Protein AF-A0A6I1QL47-F1 (afdb_monomer)

Solvent-accessible surface area (backbone atoms only — not comparable to full-atom values): 10240 Å² total; per-residue (Å²): 142,80,84,76,78,76,90,75,61,78,82,70,77,72,79,64,82,74,65,52,76,63,56,50,52,49,51,51,51,49,52,52,50,50,54,33,49,52,46,21,51,52,45,29,51,53,46,41,71,74,64,61,54,79,49,70,70,47,41,46,50,45,48,50,52,14,47,50,54,18,54,49,50,49,51,52,48,47,47,65,72,74,33,92,54,90,72,63,87,82,37,73,66,49,56,51,51,51,53,54,49,51,53,51,48,54,52,43,47,52,39,30,52,52,38,25,53,51,37,49,75,74,41,95,42,56,71,64,59,18,51,65,59,14,45,61,57,23,50,53,50,53,52,51,49,51,50,52,51,46,46,65,74,62,67,43,99,80,31,66,73,66,68,67,62,63,63,95,75,76,86,78,74,88,83,124

Nearest PDB structures (foldseek):
  1c17-assembly1_M  TM=4.491E-01  e=2.893E+00  Escherichia coli
  8q1b-assembly1_c  TM=3.310E-01  e=1.619E+00  Schizosaccharomyces pombe
  5j7y-assembly1_BC  TM=2.724E-01  e=8.590E-01  Ovis aries
  7e1v-assembly1_G  TM=3.347E-01  e=5.451E+00  Mycolicibacterium smegmatis MC2 51

Foldseek 3Di:
DDDDDDPPPPVPPPPPPDDDPVSVVVVVVVVLLVVLLVQLLVQLLVLCVVPQDQDLVSLLVSSLVSLVRSLVVSVVCCCVPPPPDPDPCPDPVVVVSVVVSVVLSVLLSVQLVVQLVVCVVPHVDDTSRSSSVSSVVSSVVSVVVVVVVCCVVQVDPVHVVVVVPPDPPPPPPPPD

pLDDT: mean 75.75, std 17.57, range [42.38, 96.38]

Radius of gyration: 24.06 Å; Cα contacts (8 Å, |Δi|>4): 93; chains: 1; bounding box: 56×42×74 Å

Sequence (176 aa):
MTGRPPEGTVHRLMLIGTLSPETWRFLKYAAIGIFNGVVDFAVLGILVWAFDPERELSVVAVNTTAFFAASFNSFVLHSRLTFQRRLPLFSRWFALFFVVNLGNLVLSNISLLTFRWLLQSTTPLEGQLAILVAKPLTALVLVSYGYFAFRRLFVGPDSPMVASEEVPGRSRVAAR

Structure (mmCIF, N/CA/C/O backbone):
data_AF-A0A6I1QL47-F1
#
_entry.id   AF-A0A6I1QL47-F1
#
loop_
_atom_site.group_PDB
_atom_site.id
_atom_site.type_symbol
_atom_site.label_atom_id
_atom_site.label_alt_id
_atom_site.label_comp_id
_atom_site.label_asym_id
_atom_site.label_entity_id
_atom_site.label_seq_id
_atom_site.pdbx_PDB_ins_code
_atom_site.Cartn_x
_atom_site.Cartn_y
_atom_site.Cartn_z
_atom_site.occupancy
_atom_site.B_iso_or_equiv
_atom_site.auth_seq_id
_atom_site.auth_comp_id
_atom_site.auth_asym_id
_atom_site.auth_atom_id
_atom_site.pdbx_PDB_model_num
ATOM 1 N N . MET A 1 1 ? -36.750 -27.664 56.756 1.00 46.81 1 MET A N 1
ATOM 2 C CA . MET A 1 1 ? -35.354 -27.203 56.598 1.00 46.81 1 MET A CA 1
ATOM 3 C C . MET A 1 1 ? -34.889 -27.594 55.203 1.00 46.81 1 MET A C 1
ATOM 5 O O . MET A 1 1 ? -34.531 -28.740 54.991 1.00 46.81 1 MET A O 1
ATOM 9 N N . THR A 1 2 ? -34.989 -26.689 54.233 1.00 51.41 2 THR A N 1
ATOM 10 C CA . THR A 1 2 ? -34.578 -26.927 52.838 1.00 51.41 2 THR A CA 1
ATOM 11 C C . THR A 1 2 ? -33.657 -25.781 52.442 1.00 51.41 2 THR A C 1
ATOM 13 O O . THR A 1 2 ? -34.112 -24.656 52.240 1.00 51.41 2 THR A O 1
ATOM 16 N N . GLY A 1 3 ? -32.350 -26.047 52.465 1.00 51.62 3 GLY A N 1
ATOM 17 C CA . GLY A 1 3 ? -31.308 -25.056 52.220 1.00 51.62 3 GLY A CA 1
ATOM 18 C C . GLY A 1 3 ? -31.342 -24.563 50.778 1.00 51.62 3 GLY A C 1
ATOM 19 O O . GLY A 1 3 ? -31.198 -25.351 49.847 1.00 51.62 3 GLY A O 1
ATOM 20 N N . ARG A 1 4 ? -31.531 -23.252 50.599 1.00 58.72 4 ARG A N 1
ATOM 21 C CA . ARG A 1 4 ? -31.250 -22.589 49.325 1.00 58.72 4 ARG A CA 1
ATOM 22 C C . ARG A 1 4 ? -29.735 -22.615 49.087 1.00 58.72 4 ARG A C 1
ATOM 24 O O . ARG A 1 4 ? -28.994 -22.284 50.015 1.00 58.72 4 ARG A O 1
ATOM 31 N N . PRO A 1 5 ? -29.263 -22.989 47.889 1.00 58.75 5 PRO A N 1
ATOM 32 C CA . PRO A 1 5 ? -27.853 -22.862 47.558 1.00 58.75 5 PRO A CA 1
ATOM 33 C C . PRO A 1 5 ? -27.451 -21.374 47.515 1.00 58.75 5 PRO A C 1
ATOM 35 O O . PRO A 1 5 ? -28.274 -20.529 47.155 1.00 58.75 5 PRO A O 1
ATOM 38 N N . PRO A 1 6 ? -26.208 -21.035 47.895 1.00 58.81 6 PRO A N 1
ATOM 39 C CA . PRO A 1 6 ? -25.741 -19.656 47.951 1.00 58.81 6 PRO A CA 1
ATOM 40 C C . PRO A 1 6 ? -25.661 -19.052 46.542 1.00 58.81 6 PRO A C 1
ATOM 42 O O . PRO A 1 6 ? -24.949 -19.549 45.672 1.00 58.81 6 PRO A O 1
ATOM 45 N N . GLU A 1 7 ? -26.356 -17.932 46.341 1.00 57.91 7 GLU A N 1
ATOM 46 C CA . GLU A 1 7 ? -26.471 -17.163 45.087 1.00 57.91 7 GLU A CA 1
ATOM 47 C C . GLU A 1 7 ? -25.143 -16.531 44.598 1.00 57.91 7 GLU A C 1
ATOM 49 O O . GLU A 1 7 ? -25.122 -15.745 43.656 1.00 57.91 7 GLU A O 1
ATOM 54 N N . GLY A 1 8 ? -24.004 -16.878 45.204 1.00 55.78 8 GLY A N 1
ATOM 55 C CA . GLY A 1 8 ? -22.700 -16.269 44.922 1.00 55.78 8 GLY A CA 1
ATOM 56 C C . GLY A 1 8 ? -21.840 -16.979 43.872 1.00 55.78 8 GLY A C 1
ATOM 57 O O . GLY A 1 8 ? -20.822 -16.426 43.456 1.00 55.78 8 GLY A O 1
ATOM 58 N N . THR A 1 9 ? -22.193 -18.191 43.437 1.00 51.53 9 THR A N 1
ATOM 59 C CA . THR A 1 9 ? -21.260 -19.028 42.650 1.00 51.53 9 THR A CA 1
ATOM 60 C C . THR A 1 9 ? -21.482 -18.952 41.137 1.00 51.53 9 THR A C 1
ATOM 62 O O . THR A 1 9 ? -20.565 -19.232 40.367 1.00 51.53 9 THR A O 1
ATOM 65 N N . VAL A 1 10 ? -22.651 -18.496 40.676 1.00 50.59 10 VAL A N 1
ATOM 66 C CA . VAL A 1 10 ? -22.980 -18.495 39.235 1.00 50.59 10 VAL A CA 1
ATOM 67 C C . VAL A 1 10 ? -22.296 -17.350 38.470 1.00 50.59 10 VAL A C 1
ATOM 69 O O . VAL A 1 10 ? -22.088 -17.448 37.266 1.00 50.59 10 VAL A O 1
ATOM 72 N N . HIS A 1 11 ? -21.834 -16.300 39.157 1.00 49.62 11 HIS A N 1
ATOM 73 C CA . HIS A 1 11 ? -21.121 -15.186 38.516 1.00 49.62 11 HIS A CA 1
ATOM 74 C C . HIS A 1 11 ? -19.637 -15.459 38.209 1.00 49.62 11 HIS A C 1
ATOM 76 O O . HIS A 1 11 ? -19.010 -14.658 37.519 1.00 49.62 11 HIS A O 1
ATOM 82 N N . ARG A 1 12 ? -19.057 -16.576 38.676 1.00 48.03 12 ARG A N 1
ATOM 83 C CA . ARG A 1 12 ? -17.624 -16.891 38.478 1.00 48.03 12 ARG A CA 1
ATOM 84 C C . ARG A 1 12 ? -17.320 -17.863 37.331 1.00 48.03 12 ARG A C 1
ATOM 86 O O . ARG A 1 12 ? -16.155 -18.172 37.109 1.00 48.03 12 ARG A O 1
ATOM 93 N N . LEU A 1 13 ? -18.329 -18.307 36.579 1.00 47.19 13 LEU A N 1
ATOM 94 C CA . LEU A 1 13 ? -18.186 -19.331 35.529 1.00 47.19 13 LEU A CA 1
ATOM 95 C C . LEU A 1 13 ? -18.368 -18.815 34.087 1.00 47.19 13 LEU A C 1
ATOM 97 O O . LEU A 1 13 ? -18.535 -19.606 33.168 1.00 47.19 13 LEU A O 1
ATOM 101 N N . MET A 1 14 ? -18.255 -17.501 33.865 1.00 52.88 14 MET A N 1
ATOM 102 C CA . MET A 1 14 ? -18.060 -16.908 32.528 1.00 52.88 14 MET A CA 1
ATOM 103 C C . MET A 1 14 ? -16.700 -16.208 32.414 1.00 52.88 14 MET A C 1
ATOM 105 O O . MET A 1 14 ? -16.571 -15.119 31.868 1.00 52.88 14 MET A O 1
ATOM 109 N N . LEU A 1 15 ? -15.651 -16.864 32.907 1.00 49.06 15 LEU A N 1
ATOM 110 C CA . LEU A 1 15 ? -14.258 -16.548 32.582 1.00 49.06 15 LEU A CA 1
ATOM 111 C C . LEU A 1 15 ? -13.890 -17.164 31.214 1.00 49.06 15 LEU A C 1
ATOM 113 O O . LEU A 1 15 ? -12.902 -17.875 31.070 1.00 49.06 15 LEU A O 1
ATOM 117 N N . ILE A 1 16 ? -14.710 -16.906 30.190 1.00 52.28 16 ILE A N 1
ATOM 118 C CA . ILE A 1 16 ? -14.259 -17.013 28.798 1.00 52.28 16 ILE A CA 1
ATOM 119 C C . ILE A 1 16 ? -13.500 -15.718 28.555 1.00 52.28 16 ILE A C 1
ATOM 121 O O . ILE A 1 16 ? -14.119 -14.659 28.532 1.00 52.28 16 ILE A O 1
ATOM 125 N N . GLY A 1 17 ? -12.170 -15.818 28.474 1.00 49.78 17 GLY A N 1
ATOM 126 C CA . GLY A 1 17 ? -11.215 -14.710 28.419 1.00 49.78 17 GLY A CA 1
ATOM 127 C C . GLY A 1 17 ? -11.744 -13.481 27.688 1.00 49.78 17 GLY A C 1
ATOM 128 O O . GLY A 1 17 ? -11.707 -13.396 26.461 1.00 49.78 17 GLY A O 1
ATOM 129 N N . THR A 1 18 ? -12.257 -12.523 28.456 1.00 57.38 18 THR A N 1
ATOM 130 C CA . THR A 1 18 ? -12.790 -11.278 27.923 1.00 57.38 18 THR A CA 1
ATOM 131 C C . THR A 1 18 ? -11.601 -10.406 27.558 1.00 57.38 18 THR A C 1
ATOM 133 O O . THR A 1 18 ? -11.061 -9.694 28.406 1.00 57.38 18 THR A O 1
ATOM 136 N N . LEU A 1 19 ? -11.161 -10.488 26.299 1.00 60.78 19 LEU A N 1
ATOM 137 C CA . LEU A 1 19 ? -10.338 -9.440 25.696 1.00 60.78 19 LEU A CA 1
ATOM 138 C C . LEU A 1 19 ? -10.987 -8.097 26.044 1.00 60.78 19 LEU A C 1
ATOM 140 O O . LEU A 1 19 ? -12.212 -7.965 25.939 1.00 60.78 19 LEU A O 1
ATOM 144 N N . SER A 1 20 ? -10.192 -7.120 26.488 1.00 73.69 20 SER A N 1
ATOM 145 C CA . SER A 1 20 ? -10.748 -5.814 26.831 1.00 73.69 20 SER A CA 1
ATOM 146 C C . SER A 1 20 ? -11.508 -5.250 25.615 1.00 73.69 20 SER A C 1
ATOM 148 O O . SER A 1 20 ? -11.152 -5.550 24.465 1.00 73.69 20 SER A O 1
ATOM 150 N N . PRO A 1 21 ? -12.564 -4.441 25.815 1.00 71.81 21 PRO A N 1
ATOM 151 C CA . PRO A 1 21 ? -13.315 -3.838 24.711 1.00 71.81 21 PRO A CA 1
ATOM 152 C C . PRO A 1 21 ? -12.419 -3.112 23.693 1.00 71.81 21 PRO A C 1
ATOM 154 O O . PRO A 1 21 ? -12.733 -3.063 22.502 1.00 71.81 21 PRO A O 1
ATOM 157 N N . GLU A 1 22 ? -11.282 -2.587 24.149 1.00 69.81 22 GLU A N 1
ATOM 158 C CA . GLU A 1 22 ? -10.245 -1.967 23.327 1.00 69.81 22 GLU A CA 1
ATOM 159 C C . GLU A 1 22 ? -9.480 -2.983 22.479 1.00 69.81 22 GLU A C 1
ATOM 161 O O . GLU A 1 22 ? -9.362 -2.793 21.266 1.00 69.81 22 GLU A O 1
ATOM 166 N N . THR A 1 23 ? -9.027 -4.092 23.073 1.00 73.81 23 THR A N 1
ATOM 167 C CA . THR A 1 23 ? -8.364 -5.172 22.332 1.00 73.81 23 THR A CA 1
ATOM 168 C C . THR A 1 23 ? -9.285 -5.747 21.259 1.00 73.81 23 THR A C 1
ATOM 170 O O . THR A 1 23 ? -8.840 -6.012 20.146 1.00 73.81 23 THR A O 1
ATOM 173 N N . TRP A 1 24 ? -10.586 -5.866 21.535 1.00 73.62 24 TRP A N 1
ATOM 174 C CA . TRP A 1 24 ? -11.564 -6.322 20.544 1.00 73.62 24 TRP A CA 1
ATOM 175 C C . TRP A 1 24 ? -11.761 -5.335 19.383 1.00 73.62 24 TRP A C 1
ATOM 177 O O . TRP A 1 24 ? -11.856 -5.746 18.222 1.00 73.62 24 TRP A O 1
ATOM 187 N N . ARG A 1 25 ? -11.793 -4.024 19.661 1.00 68.81 25 ARG A N 1
ATOM 188 C CA . ARG A 1 25 ? -11.842 -2.980 18.618 1.00 68.81 25 ARG A CA 1
ATOM 189 C C . ARG A 1 25 ? -10.577 -2.987 17.766 1.00 68.81 25 ARG A C 1
ATOM 191 O O . ARG A 1 25 ? -10.679 -2.913 16.542 1.00 68.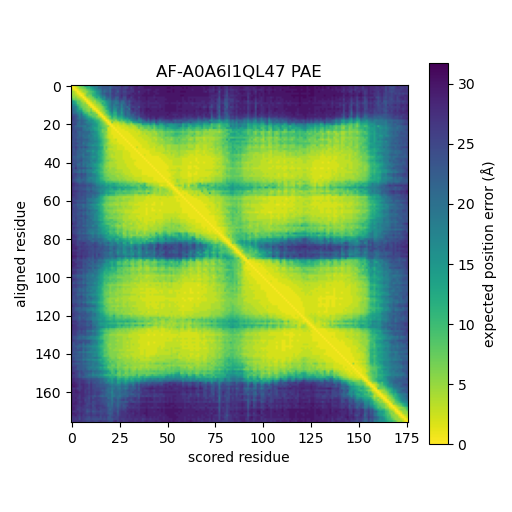81 25 ARG A O 1
ATOM 198 N N . PHE A 1 26 ? -9.415 -3.133 18.399 1.00 71.25 26 PHE A N 1
ATOM 199 C CA . PHE A 1 26 ? -8.139 -3.264 17.707 1.00 71.25 26 PHE A CA 1
ATOM 200 C C . PHE A 1 26 ? -8.111 -4.503 16.810 1.00 71.25 26 PHE A C 1
ATOM 202 O O . PHE A 1 26 ? -7.752 -4.395 15.644 1.00 71.25 26 PHE A O 1
ATOM 209 N N . LEU A 1 27 ? -8.560 -5.659 17.308 1.00 75.81 27 LEU A N 1
ATOM 210 C CA . LEU A 1 27 ? -8.578 -6.902 16.538 1.00 75.81 27 LEU A CA 1
ATOM 211 C C . LEU A 1 27 ? -9.474 -6.789 15.297 1.00 75.81 27 LEU A C 1
ATOM 213 O O . LEU A 1 27 ? -9.088 -7.222 14.216 1.00 75.81 27 LEU A O 1
ATOM 217 N N . LYS A 1 28 ? -10.642 -6.144 15.427 1.00 72.88 28 LYS A N 1
ATOM 218 C CA . LYS A 1 28 ? -11.523 -5.844 14.288 1.00 72.88 28 LYS A CA 1
ATOM 219 C C . LYS A 1 28 ? -10.871 -4.895 13.287 1.00 72.88 28 LYS A C 1
ATOM 221 O O . LYS A 1 28 ? -10.943 -5.145 12.088 1.00 72.88 28 LYS A O 1
ATOM 226 N N . TYR A 1 29 ? -10.230 -3.830 13.766 1.00 70.38 29 TYR A N 1
ATOM 227 C CA . TYR A 1 29 ? -9.502 -2.893 12.911 1.00 70.38 29 TYR A CA 1
ATOM 228 C C . TYR A 1 29 ? -8.356 -3.589 12.163 1.00 70.38 29 TYR A C 1
ATOM 230 O O . TYR A 1 29 ? -8.237 -3.444 10.949 1.00 70.38 29 TYR A O 1
ATOM 238 N N . ALA A 1 30 ? -7.570 -4.409 12.862 1.00 76.50 30 ALA A N 1
ATOM 239 C CA . ALA A 1 30 ? -6.481 -5.186 12.289 1.00 76.50 30 ALA A CA 1
ATOM 240 C C . ALA A 1 30 ? -6.989 -6.209 11.264 1.00 76.50 30 ALA A C 1
ATOM 242 O O . ALA A 1 30 ? -6.438 -6.290 10.173 1.00 76.50 30 ALA A O 1
ATOM 243 N N . ALA A 1 31 ? -8.068 -6.939 11.563 1.00 78.50 31 ALA A N 1
ATOM 244 C CA . ALA A 1 31 ? -8.655 -7.914 10.644 1.00 78.50 31 ALA A CA 1
ATOM 245 C C . ALA A 1 31 ? -9.148 -7.261 9.344 1.00 78.50 31 ALA A C 1
ATOM 247 O O . ALA A 1 31 ? -8.873 -7.762 8.254 1.00 78.50 31 ALA A O 1
ATOM 248 N N . ILE A 1 32 ? -9.825 -6.114 9.449 1.00 78.81 32 ILE A N 1
ATOM 249 C CA . ILE A 1 32 ? -10.257 -5.350 8.275 1.00 78.81 32 ILE A CA 1
ATOM 250 C C . ILE A 1 32 ? -9.045 -4.805 7.515 1.00 78.81 32 ILE A C 1
ATOM 252 O O . ILE A 1 32 ? -9.011 -4.895 6.292 1.00 78.81 32 ILE A O 1
ATOM 256 N N . GLY A 1 33 ? -8.032 -4.294 8.219 1.00 79.12 33 GLY A N 1
ATOM 257 C CA . GLY A 1 33 ? -6.788 -3.820 7.613 1.00 79.12 33 GLY A CA 1
ATOM 258 C C . GLY A 1 33 ? -6.045 -4.917 6.846 1.00 79.12 33 GLY A C 1
ATOM 259 O O . GLY A 1 33 ? -5.603 -4.679 5.726 1.00 79.12 33 GLY A O 1
ATOM 260 N N . ILE A 1 34 ? -5.972 -6.132 7.399 1.00 84.69 34 ILE A N 1
ATOM 261 C CA . ILE A 1 34 ? -5.383 -7.305 6.738 1.00 84.69 34 ILE A CA 1
ATOM 262 C C . ILE A 1 34 ? -6.182 -7.660 5.487 1.00 84.69 34 ILE A C 1
ATOM 264 O O . ILE A 1 34 ? -5.599 -7.798 4.415 1.00 84.69 34 ILE A O 1
ATOM 268 N N . PHE A 1 35 ? -7.509 -7.761 5.594 1.00 87.00 35 PHE A N 1
ATOM 269 C CA . PHE A 1 35 ? -8.360 -8.052 4.440 1.00 87.00 35 PHE A CA 1
ATOM 270 C C . PHE A 1 35 ? -8.208 -6.992 3.343 1.00 87.00 35 PHE A C 1
ATOM 272 O O . PHE A 1 35 ? -8.080 -7.324 2.165 1.00 87.00 35 PHE A O 1
ATOM 279 N N . ASN A 1 36 ? -8.138 -5.718 3.732 1.00 87.81 36 ASN A N 1
ATOM 280 C CA . ASN A 1 36 ? -7.898 -4.617 2.813 1.00 87.81 36 ASN A CA 1
ATOM 281 C C . ASN A 1 36 ? -6.529 -4.729 2.128 1.00 87.81 36 ASN A C 1
ATOM 283 O O . ASN A 1 36 ? -6.438 -4.558 0.917 1.00 87.81 36 ASN A O 1
ATOM 287 N N . GLY A 1 37 ? -5.485 -5.076 2.884 1.00 87.69 37 GLY A N 1
ATOM 288 C CA . GLY A 1 37 ? -4.141 -5.304 2.355 1.00 87.69 37 GLY A CA 1
ATOM 289 C C . GLY A 1 37 ? -4.070 -6.484 1.381 1.00 87.69 37 GLY A C 1
ATOM 290 O O . GLY A 1 37 ? -3.379 -6.393 0.370 1.00 87.69 37 GLY A O 1
ATOM 291 N N . VAL A 1 38 ? -4.821 -7.562 1.631 1.00 92.25 38 VAL A N 1
ATOM 292 C CA . VAL A 1 38 ? -4.920 -8.707 0.707 1.00 92.25 38 VAL A CA 1
ATOM 293 C C . VAL A 1 38 ? -5.576 -8.292 -0.608 1.00 92.25 38 VAL A C 1
ATOM 295 O O . VAL A 1 38 ? -5.068 -8.634 -1.673 1.00 92.25 38 VAL A O 1
ATOM 298 N N . VAL A 1 39 ? -6.673 -7.532 -0.548 1.00 91.75 39 VAL A N 1
ATOM 299 C CA . VAL A 1 39 ? -7.355 -7.025 -1.750 1.00 91.75 39 VAL A CA 1
ATOM 300 C C . VAL A 1 39 ? -6.449 -6.073 -2.529 1.00 91.75 39 VAL A C 1
ATOM 302 O O . VAL A 1 39 ? -6.321 -6.216 -3.741 1.00 91.75 39 VAL A O 1
ATOM 305 N N . ASP A 1 40 ? -5.777 -5.151 -1.842 1.00 93.12 40 ASP A N 1
ATOM 306 C CA . ASP A 1 40 ? -4.814 -4.220 -2.439 1.00 93.12 40 ASP A CA 1
ATOM 307 C C . ASP A 1 40 ? -3.666 -4.965 -3.142 1.00 93.12 40 ASP A C 1
ATOM 309 O O . ASP A 1 40 ? -3.357 -4.696 -4.302 1.00 93.12 40 ASP A O 1
ATOM 313 N N . PHE A 1 41 ? -3.079 -5.970 -2.485 1.00 93.75 41 PHE A N 1
ATOM 314 C CA . PHE A 1 41 ? -2.029 -6.800 -3.076 1.00 93.75 41 PHE A CA 1
ATOM 315 C C . PHE A 1 41 ? -2.525 -7.602 -4.286 1.00 93.75 41 PHE A C 1
ATOM 317 O O . PHE A 1 41 ? -1.849 -7.642 -5.313 1.00 93.75 41 PHE A O 1
ATOM 324 N N . ALA A 1 42 ? -3.711 -8.208 -4.196 1.00 94.50 42 ALA A N 1
ATOM 325 C CA . ALA A 1 42 ? -4.286 -8.993 -5.285 1.00 94.50 42 ALA A CA 1
ATOM 326 C C . ALA A 1 42 ? -4.588 -8.128 -6.516 1.00 94.50 42 ALA A C 1
ATOM 328 O O . ALA A 1 42 ? -4.221 -8.494 -7.632 1.00 94.50 42 ALA A O 1
ATOM 329 N N . VAL A 1 43 ? -5.207 -6.959 -6.319 1.00 94.56 43 VAL A N 1
ATOM 330 C CA . VAL A 1 43 ? -5.500 -6.025 -7.415 1.00 94.56 43 VAL A CA 1
ATOM 331 C C . VAL A 1 43 ? -4.206 -5.498 -8.026 1.00 94.56 43 VAL A C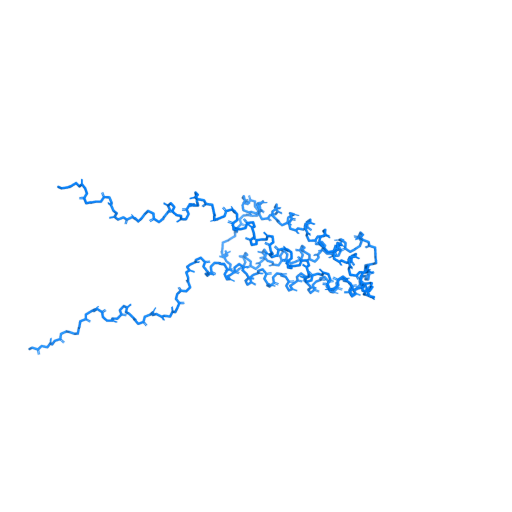 1
ATOM 333 O O . VAL A 1 43 ? -4.092 -5.470 -9.250 1.00 94.56 43 VAL A O 1
ATOM 336 N N . LEU A 1 44 ? -3.208 -5.145 -7.207 1.00 94.19 44 LEU A N 1
ATOM 337 C CA . LEU A 1 44 ? -1.897 -4.747 -7.718 1.00 94.19 44 LEU A 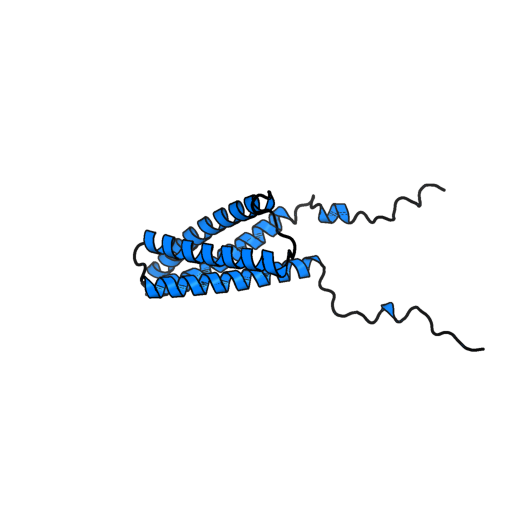CA 1
ATOM 338 C C . LEU A 1 44 ? -1.276 -5.861 -8.565 1.00 94.19 44 LEU A C 1
ATOM 340 O O . LEU A 1 44 ? -0.820 -5.587 -9.668 1.00 94.19 44 LEU A O 1
ATOM 344 N N . GLY A 1 45 ? -1.280 -7.103 -8.077 1.00 93.75 45 GLY A N 1
ATOM 345 C CA . GLY A 1 45 ? -0.709 -8.239 -8.797 1.00 93.75 45 GLY A CA 1
ATOM 346 C C . GLY A 1 45 ? -1.367 -8.467 -10.156 1.00 93.75 45 GLY A C 1
ATOM 347 O O . GLY A 1 45 ? -0.664 -8.634 -11.150 1.00 93.75 45 GLY A O 1
ATOM 348 N N . ILE A 1 46 ? -2.699 -8.381 -10.220 1.00 94.44 46 ILE A N 1
ATOM 349 C CA . ILE A 1 46 ? -3.452 -8.474 -11.480 1.00 94.44 46 ILE A CA 1
ATOM 350 C C . ILE A 1 46 ? -3.061 -7.341 -12.434 1.00 94.44 46 ILE A C 1
ATOM 352 O O . ILE A 1 46 ? -2.808 -7.590 -13.609 1.00 94.44 46 ILE A O 1
ATOM 356 N N . LEU A 1 47 ? -2.992 -6.100 -11.944 1.00 92.81 47 LEU A N 1
ATOM 357 C CA . LEU A 1 47 ? -2.656 -4.939 -12.770 1.00 92.81 47 LEU A CA 1
ATOM 358 C C . LEU A 1 47 ? -1.200 -4.965 -13.253 1.00 92.81 47 LEU A C 1
ATOM 360 O O . LEU A 1 47 ? -0.937 -4.637 -14.405 1.00 92.81 47 LEU A O 1
ATOM 364 N N . VAL A 1 48 ? -0.257 -5.371 -12.402 1.00 93.19 48 VAL A N 1
ATOM 365 C CA . VAL A 1 48 ? 1.156 -5.523 -12.776 1.00 93.19 48 VAL A CA 1
ATOM 366 C C . VAL A 1 48 ? 1.303 -6.596 -13.848 1.00 93.19 48 VAL A C 1
ATOM 368 O O . VAL A 1 48 ? 1.979 -6.358 -14.842 1.00 93.19 48 VAL A O 1
ATOM 371 N N . TRP A 1 49 ? 0.624 -7.734 -13.687 1.00 92.38 49 TRP A N 1
ATOM 372 C CA . TRP A 1 49 ? 0.646 -8.808 -14.676 1.00 92.38 49 TRP A CA 1
ATOM 373 C C . TRP A 1 49 ? 0.004 -8.396 -16.010 1.00 92.38 49 TRP A C 1
ATOM 375 O O . TRP A 1 49 ? 0.511 -8.747 -17.070 1.00 92.38 49 TRP A O 1
ATOM 385 N N . ALA A 1 50 ? -1.092 -7.632 -15.969 1.00 90.56 50 ALA A N 1
ATOM 386 C CA . ALA A 1 50 ? -1.828 -7.228 -17.167 1.00 90.56 50 ALA A CA 1
ATOM 387 C C . ALA A 1 50 ? -1.167 -6.084 -17.956 1.00 90.56 50 ALA A C 1
ATOM 389 O O . ALA A 1 50 ? -1.314 -6.033 -19.176 1.00 90.56 50 ALA A O 1
ATOM 390 N N . PHE A 1 51 ? -0.491 -5.151 -17.278 1.00 89.94 51 PHE A N 1
ATOM 391 C CA . PHE A 1 51 ? 0.005 -3.912 -17.894 1.00 89.94 51 PHE A CA 1
ATOM 392 C C . PHE A 1 51 ? 1.527 -3.777 -17.931 1.00 89.94 51 PHE A C 1
ATOM 394 O O . PHE A 1 51 ? 2.010 -2.842 -18.563 1.00 89.94 51 PHE A O 1
ATOM 401 N N . ASP A 1 52 ? 2.258 -4.658 -17.246 1.00 88.06 52 ASP A N 1
ATOM 402 C CA . ASP A 1 52 ? 3.721 -4.657 -17.148 1.00 88.06 52 ASP A CA 1
ATOM 403 C C . ASP A 1 52 ? 4.338 -3.254 -16.943 1.00 88.06 52 ASP A C 1
ATOM 405 O O . ASP A 1 52 ? 5.021 -2.707 -17.814 1.00 88.06 52 ASP A O 1
ATOM 409 N N . PRO A 1 53 ? 4.035 -2.584 -15.816 1.00 85.88 53 PRO A N 1
ATOM 410 C CA . PRO A 1 53 ? 4.409 -1.190 -15.621 1.00 85.88 53 PRO A CA 1
ATOM 411 C C . PRO A 1 53 ? 5.921 -1.035 -15.402 1.00 85.88 53 PRO A C 1
ATOM 413 O O . PRO A 1 53 ? 6.424 -1.150 -14.283 1.00 85.88 53 PRO A O 1
ATOM 416 N N . GLU A 1 54 ? 6.656 -0.700 -16.460 1.00 81.81 54 GLU A N 1
ATOM 417 C CA . GLU A 1 54 ? 8.103 -0.465 -16.363 1.00 81.81 54 GLU A CA 1
ATOM 418 C C . GLU A 1 54 ? 8.450 0.944 -15.858 1.00 81.81 54 GLU A C 1
ATOM 420 O O . GLU A 1 54 ? 9.400 1.136 -15.091 1.00 81.81 54 GLU A O 1
ATOM 425 N N . ARG A 1 55 ? 7.660 1.956 -16.239 1.00 84.38 55 ARG A N 1
ATOM 426 C CA . ARG A 1 55 ? 7.920 3.365 -15.896 1.00 84.38 55 ARG A CA 1
ATOM 427 C C . ARG A 1 55 ? 7.363 3.718 -14.520 1.00 84.38 55 ARG A C 1
ATOM 429 O O . ARG A 1 55 ? 6.280 3.273 -14.147 1.00 84.38 55 ARG A O 1
ATOM 436 N N . GLU A 1 56 ? 8.041 4.602 -13.790 1.00 83.38 56 GLU A N 1
ATOM 437 C CA . GLU A 1 56 ? 7.606 5.036 -12.450 1.00 83.38 56 GLU A CA 1
ATOM 438 C C . GLU A 1 56 ? 6.166 5.560 -12.432 1.00 83.38 56 GLU A C 1
ATOM 440 O O . GLU A 1 56 ? 5.368 5.142 -11.597 1.00 83.38 56 GLU A O 1
ATOM 445 N N . LEU A 1 57 ? 5.797 6.395 -13.410 1.00 82.56 57 LEU A N 1
ATOM 446 C CA . LEU A 1 57 ? 4.442 6.937 -13.515 1.00 82.56 57 LEU A CA 1
ATOM 447 C C . LEU A 1 57 ? 3.383 5.834 -13.700 1.00 82.56 57 LEU A C 1
ATOM 449 O O . LEU A 1 57 ? 2.297 5.924 -13.131 1.00 82.56 57 LEU A O 1
ATOM 453 N N . SER A 1 58 ? 3.707 4.770 -14.445 1.00 88.19 58 SER A N 1
ATOM 454 C CA . SER A 1 58 ? 2.810 3.620 -14.611 1.00 88.19 58 SER A CA 1
ATOM 455 C C . SER 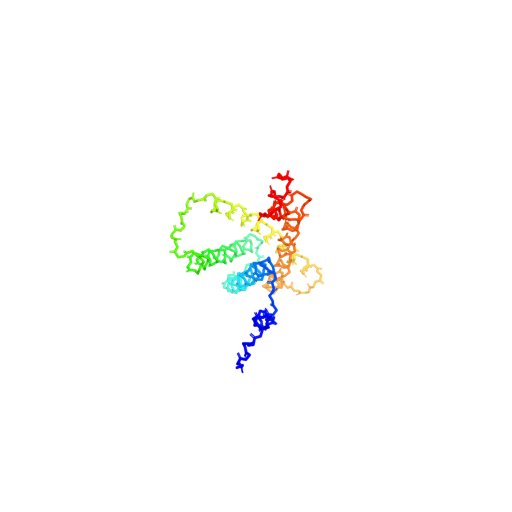A 1 58 ? 2.692 2.784 -13.334 1.00 88.19 58 SER A C 1
ATOM 457 O O . SER A 1 58 ? 1.592 2.355 -12.997 1.00 88.19 58 SER A O 1
ATOM 459 N N . VAL A 1 59 ? 3.777 2.635 -12.564 1.00 90.12 59 VAL A N 1
ATOM 460 C CA . VAL A 1 59 ? 3.747 1.951 -11.258 1.00 90.12 59 VAL A CA 1
ATOM 461 C C . VAL A 1 59 ? 2.894 2.726 -10.256 1.00 90.12 59 VAL A C 1
ATOM 463 O O . VAL A 1 59 ? 2.075 2.128 -9.560 1.00 90.12 59 VAL A O 1
ATOM 466 N N . VAL A 1 60 ? 3.028 4.056 -10.217 1.00 93.19 60 VAL A N 1
ATOM 467 C CA . VAL A 1 60 ? 2.196 4.923 -9.368 1.00 93.19 60 VAL A CA 1
ATOM 468 C C . VAL A 1 60 ? 0.725 4.812 -9.753 1.00 93.19 60 VAL A C 1
ATOM 470 O O . VAL A 1 60 ? -0.121 4.685 -8.868 1.00 93.19 60 VAL A O 1
ATOM 473 N N . ALA A 1 61 ? 0.404 4.825 -11.050 1.00 92.81 61 ALA A N 1
ATOM 474 C CA . ALA A 1 61 ? -0.972 4.675 -11.518 1.00 92.81 61 ALA A CA 1
ATOM 475 C C . ALA A 1 61 ? -1.564 3.322 -11.092 1.00 92.81 61 ALA A C 1
ATOM 477 O O . ALA A 1 61 ? -2.619 3.288 -10.460 1.00 92.81 61 ALA A O 1
ATOM 478 N N . VAL A 1 62 ? -0.844 2.226 -11.346 1.00 93.56 62 VAL A N 1
ATOM 479 C CA . VAL A 1 62 ? -1.260 0.864 -10.981 1.00 93.56 62 VAL A CA 1
ATOM 480 C C . VAL A 1 62 ? -1.447 0.714 -9.467 1.00 93.56 62 VAL A C 1
ATOM 482 O O . VAL A 1 62 ? -2.480 0.209 -9.021 1.00 93.56 62 VAL A O 1
ATOM 485 N N . ASN A 1 63 ? -0.506 1.214 -8.659 1.00 94.69 63 ASN A N 1
ATOM 486 C CA . ASN A 1 63 ? -0.621 1.175 -7.201 1.00 94.69 63 ASN A CA 1
ATOM 487 C C . ASN A 1 63 ? -1.774 2.034 -6.679 1.00 94.69 63 ASN A C 1
ATOM 489 O O . ASN A 1 63 ? -2.483 1.628 -5.762 1.00 94.69 63 ASN A O 1
ATOM 493 N N . THR A 1 64 ? -1.997 3.197 -7.286 1.00 93.75 64 THR A N 1
ATOM 494 C CA . THR A 1 64 ? -3.106 4.084 -6.931 1.00 93.75 64 THR A CA 1
ATOM 495 C C . THR A 1 64 ? -4.451 3.424 -7.222 1.00 93.75 64 THR A C 1
ATOM 497 O O . THR A 1 64 ? -5.340 3.447 -6.372 1.00 93.75 64 THR A O 1
ATOM 500 N N . THR A 1 65 ? -4.600 2.776 -8.379 1.00 93.38 65 THR A N 1
ATOM 501 C CA . THR A 1 65 ? -5.815 2.025 -8.721 1.00 93.38 65 THR A CA 1
ATOM 502 C C . THR A 1 65 ? -6.055 0.867 -7.754 1.00 93.38 65 THR A C 1
ATOM 504 O O . THR A 1 65 ? -7.177 0.712 -7.269 1.00 93.38 65 THR A O 1
ATOM 507 N N . ALA A 1 66 ? -5.014 0.098 -7.419 1.00 92.62 66 ALA A N 1
ATOM 508 C CA . ALA A 1 66 ? -5.106 -0.977 -6.431 1.00 92.62 66 ALA A CA 1
ATOM 509 C C . ALA A 1 66 ? -5.533 -0.456 -5.047 1.00 92.62 66 ALA A C 1
ATOM 511 O O . ALA A 1 66 ? -6.488 -0.967 -4.453 1.00 92.62 66 ALA A O 1
ATOM 512 N N . PHE A 1 67 ? -4.918 0.640 -4.598 1.00 92.00 67 PHE A N 1
ATOM 513 C CA . PHE A 1 67 ? -5.231 1.275 -3.323 1.00 92.00 67 PHE A CA 1
ATOM 514 C C . PHE A 1 67 ? -6.680 1.776 -3.266 1.00 92.00 67 PHE A C 1
ATOM 516 O O . PHE A 1 67 ? -7.373 1.581 -2.262 1.00 92.00 67 PHE A O 1
ATOM 523 N N . PHE A 1 68 ? -7.173 2.403 -4.340 1.00 90.75 68 PHE A N 1
ATOM 524 C CA . PHE A 1 68 ? -8.566 2.848 -4.416 1.00 90.75 68 PHE A CA 1
ATOM 525 C C . PHE A 1 68 ? -9.547 1.677 -4.443 1.00 90.75 68 PHE A C 1
ATOM 527 O O . PHE A 1 68 ? -10.562 1.739 -3.750 1.00 90.75 68 PHE A O 1
ATOM 534 N N . ALA A 1 69 ? -9.248 0.605 -5.183 1.00 89.75 69 ALA A N 1
ATOM 535 C CA . ALA A 1 69 ? -10.084 -0.593 -5.217 1.00 89.75 69 ALA A CA 1
ATOM 536 C C . ALA A 1 69 ? -10.221 -1.220 -3.820 1.00 89.75 69 ALA A C 1
ATOM 538 O O . ALA A 1 69 ? -11.332 -1.529 -3.381 1.00 89.75 69 ALA A O 1
ATOM 539 N N . ALA A 1 70 ? -9.112 -1.323 -3.086 1.00 88.75 70 ALA A N 1
ATOM 540 C CA . ALA A 1 70 ? -9.103 -1.796 -1.708 1.00 88.75 70 ALA A CA 1
ATOM 541 C C . ALA A 1 70 ? -9.893 -0.856 -0.779 1.00 88.75 70 ALA A C 1
ATOM 543 O O . ALA A 1 70 ? -10.834 -1.276 -0.100 1.00 88.75 70 ALA A O 1
ATOM 544 N N . SER A 1 71 ? -9.601 0.446 -0.819 1.00 84.25 71 SER A N 1
ATOM 545 C CA . SER A 1 71 ? -10.285 1.460 -0.002 1.00 84.25 71 SER A CA 1
ATOM 546 C C . SER A 1 71 ? -11.799 1.477 -0.237 1.00 84.25 71 SER A C 1
ATOM 548 O O . SER A 1 71 ? -12.581 1.557 0.714 1.00 84.25 71 SER A O 1
ATOM 550 N N . PHE A 1 72 ? -12.224 1.348 -1.496 1.00 84.69 72 PHE A N 1
ATOM 551 C CA . PHE A 1 72 ? -13.632 1.252 -1.867 1.00 84.69 72 PHE A CA 1
ATOM 552 C C . PHE A 1 72 ? -14.263 -0.048 -1.363 1.00 84.69 72 PHE A C 1
ATOM 554 O O . PHE A 1 72 ? -15.348 -0.014 -0.783 1.00 84.69 72 PHE A O 1
ATOM 561 N N . ASN A 1 73 ? -13.571 -1.182 -1.508 1.00 85.56 73 ASN A N 1
ATOM 562 C CA . ASN A 1 73 ? -14.020 -2.460 -0.959 1.00 85.56 73 ASN A CA 1
ATOM 563 C C . ASN A 1 73 ? -14.230 -2.373 0.560 1.00 85.56 73 ASN A C 1
ATOM 565 O O . ASN A 1 73 ? -15.285 -2.761 1.056 1.00 85.56 73 ASN A O 1
ATOM 569 N N . SER A 1 74 ? -13.287 -1.774 1.289 1.00 80.69 74 SER A N 1
ATOM 570 C CA . SER A 1 74 ? -13.428 -1.529 2.726 1.00 80.69 74 SER A CA 1
ATOM 571 C C . SER A 1 74 ? -14.624 -0.632 3.037 1.00 80.69 74 SER A C 1
ATOM 573 O O . SER A 1 74 ? -15.420 -0.957 3.915 1.00 80.69 74 SER A O 1
ATOM 575 N N . PHE A 1 75 ? -14.825 0.457 2.293 1.00 77.12 75 PHE A N 1
ATOM 576 C CA . PHE A 1 75 ? -15.993 1.324 2.470 1.00 77.12 75 PHE A CA 1
ATOM 577 C C . PHE A 1 75 ? -17.324 0.574 2.259 1.00 77.12 75 PHE A C 1
ATOM 579 O O . PHE A 1 75 ? -18.261 0.708 3.056 1.00 77.12 75 PHE A O 1
ATOM 586 N N . VAL A 1 76 ? -17.409 -0.269 1.226 1.00 76.62 76 VAL A N 1
ATOM 587 C CA . VAL A 1 76 ? -18.584 -1.116 0.963 1.00 76.62 76 VAL A CA 1
ATOM 588 C C . VAL A 1 76 ? -18.781 -2.142 2.081 1.00 76.62 76 VAL A C 1
ATOM 590 O O . VAL A 1 76 ? -19.904 -2.330 2.551 1.00 76.62 76 VAL A O 1
ATOM 593 N N . LEU A 1 77 ? -17.707 -2.769 2.562 1.00 74.00 77 LEU A N 1
ATOM 594 C CA . LEU A 1 77 ? -17.775 -3.743 3.648 1.00 74.00 77 LEU A CA 1
ATOM 595 C C . LEU A 1 77 ? -18.259 -3.090 4.951 1.00 74.00 77 LEU A C 1
ATOM 597 O O . LEU A 1 77 ? -19.172 -3.594 5.603 1.00 74.00 77 LEU A O 1
ATOM 601 N N . HIS A 1 78 ? -17.706 -1.925 5.294 1.00 70.19 78 HIS A N 1
ATOM 602 C CA . HIS A 1 78 ? -18.089 -1.154 6.475 1.00 70.19 78 HIS A CA 1
ATOM 603 C C . HIS A 1 78 ? -19.536 -0.654 6.408 1.00 70.19 78 HIS A C 1
ATOM 605 O O . HIS A 1 78 ? -20.241 -0.682 7.420 1.00 70.19 78 HIS A O 1
ATOM 611 N N . SER A 1 79 ? -19.997 -0.225 5.231 1.00 66.44 79 SER A N 1
ATOM 612 C CA . SER A 1 79 ? -21.382 0.219 5.046 1.00 66.44 79 SER A CA 1
ATOM 613 C C . SER A 1 79 ? -22.383 -0.939 5.056 1.00 66.44 79 SER A C 1
ATOM 615 O O . SER A 1 79 ? -23.484 -0.760 5.562 1.00 66.44 79 SER A O 1
ATOM 617 N N . ARG A 1 80 ? -22.024 -2.136 4.569 1.00 66.00 80 ARG A N 1
ATOM 618 C CA . ARG A 1 80 ? -22.928 -3.303 4.564 1.00 66.00 80 ARG A CA 1
ATOM 619 C C . ARG A 1 80 ? -22.950 -4.083 5.882 1.00 66.00 80 ARG A C 1
ATOM 621 O O . ARG A 1 80 ? -24.016 -4.552 6.268 1.00 66.00 80 ARG A O 1
ATOM 628 N N . LEU A 1 81 ? -21.810 -4.237 6.561 1.00 61.09 81 LEU A N 1
ATOM 629 C CA . LEU A 1 81 ? -21.707 -5.052 7.783 1.00 61.09 81 LEU A CA 1
ATOM 630 C C . LEU A 1 81 ? -21.931 -4.254 9.070 1.00 61.09 81 LEU A C 1
ATOM 632 O O . LEU A 1 81 ? -22.556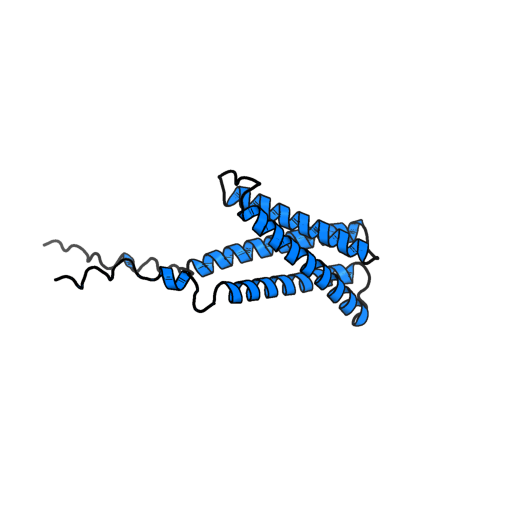 -4.761 9.997 1.00 61.09 81 LEU A O 1
ATOM 636 N N . THR A 1 82 ? -21.411 -3.029 9.158 1.00 52.66 82 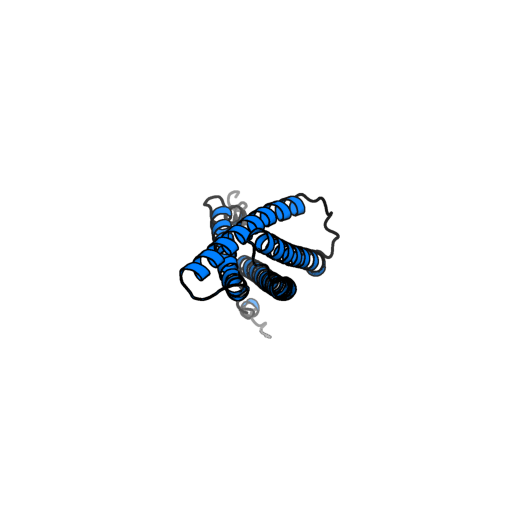THR A N 1
ATOM 637 C CA . THR A 1 82 ? -21.332 -2.310 10.444 1.00 52.66 82 THR A CA 1
ATOM 638 C C . THR A 1 82 ? -22.460 -1.302 10.615 1.00 52.66 82 THR A C 1
ATOM 640 O O . THR A 1 82 ? -22.961 -1.104 11.719 1.00 52.66 82 THR A O 1
ATOM 643 N N . PHE A 1 83 ? -22.892 -0.677 9.523 1.00 51.16 83 PHE A N 1
ATOM 644 C CA . PHE A 1 83 ? -23.940 0.331 9.546 1.00 51.16 83 PHE A CA 1
ATOM 645 C C . PHE A 1 83 ? -25.095 -0.114 8.650 1.00 51.16 83 PHE A C 1
ATOM 647 O O . PHE A 1 83 ? -25.255 0.377 7.543 1.00 51.16 83 PHE A O 1
ATOM 654 N N . GLN A 1 84 ? -26.005 -0.947 9.165 1.00 51.81 84 GLN A N 1
ATOM 655 C CA . GLN A 1 84 ? -27.345 -1.156 8.572 1.00 51.81 84 GLN A CA 1
ATOM 656 C C . GLN A 1 84 ? -28.185 0.147 8.457 1.00 51.81 84 GLN A C 1
ATOM 658 O O . GLN A 1 84 ? -29.378 0.118 8.164 1.00 51.81 84 GLN A O 1
ATOM 663 N N . ARG A 1 85 ? -27.580 1.319 8.685 1.00 50.47 85 ARG A N 1
ATOM 664 C CA . ARG A 1 85 ? -28.122 2.651 8.439 1.00 50.47 85 ARG A CA 1
ATOM 665 C C . ARG A 1 85 ? -27.306 3.307 7.336 1.00 50.47 85 ARG A C 1
ATOM 667 O O . ARG A 1 85 ? -26.088 3.400 7.445 1.00 50.47 85 ARG A O 1
ATOM 674 N N . ARG A 1 86 ? -28.001 3.806 6.310 1.00 54.00 86 ARG A N 1
ATOM 675 C CA . ARG A 1 86 ? -27.448 4.630 5.227 1.00 54.00 86 ARG A CA 1
ATOM 676 C C . ARG A 1 86 ? -26.636 5.782 5.833 1.00 54.00 86 ARG A C 1
ATOM 678 O O . ARG A 1 86 ? -27.211 6.780 6.258 1.00 54.00 86 ARG A O 1
ATOM 685 N N . LEU A 1 87 ? -25.316 5.627 5.919 1.00 53.59 87 LEU A N 1
ATOM 686 C CA . LEU A 1 87 ? -24.427 6.722 6.285 1.00 53.59 87 LEU A CA 1
ATOM 687 C C . LEU A 1 87 ? -24.561 7.786 5.188 1.00 53.59 87 LEU A C 1
ATOM 689 O O . LEU A 1 87 ? -24.374 7.453 4.015 1.00 53.59 87 LEU A O 1
ATOM 693 N N . PRO A 1 88 ? -24.915 9.039 5.515 1.00 58.12 88 PRO A N 1
ATOM 694 C CA . PRO A 1 88 ? -24.955 10.083 4.509 1.00 58.12 88 PRO A CA 1
ATOM 695 C C . PRO A 1 88 ? -23.549 10.234 3.921 1.00 58.12 88 PRO A C 1
ATOM 697 O O . PRO A 1 88 ? -22.579 10.439 4.657 1.00 58.12 88 PRO A O 1
ATOM 700 N N . LEU A 1 89 ? -23.456 10.135 2.590 1.00 56.41 89 LEU A N 1
ATOM 701 C CA . LEU A 1 89 ? -22.220 10.253 1.798 1.00 56.41 89 LEU A CA 1
ATOM 702 C C . LEU A 1 89 ? -21.449 11.564 2.072 1.00 56.41 89 LEU A C 1
ATOM 704 O O . LEU A 1 89 ? -20.277 11.666 1.742 1.00 56.41 89 LEU A O 1
ATOM 708 N N . PHE A 1 90 ? -22.085 12.536 2.734 1.00 58.59 90 PHE A N 1
ATOM 709 C CA . PHE A 1 90 ? -21.548 13.848 3.106 1.00 58.59 90 PHE A CA 1
ATOM 710 C C . PHE A 1 90 ? -21.336 14.053 4.617 1.00 58.59 90 PHE A C 1
ATOM 712 O O . PHE A 1 90 ? -21.302 15.181 5.104 1.00 58.59 90 PHE A O 1
ATOM 719 N N . SER A 1 91 ? -21.204 12.987 5.407 1.00 67.38 91 SER A N 1
ATOM 720 C CA . SER A 1 91 ? -20.863 13.153 6.827 1.00 67.38 91 SER A CA 1
ATOM 721 C C . SER A 1 91 ? -19.398 13.576 7.017 1.00 67.38 91 SER A C 1
ATOM 723 O O . SER A 1 91 ? -18.510 13.157 6.274 1.00 67.38 91 SER A O 1
ATOM 725 N N . ARG A 1 92 ? -19.116 14.349 8.076 1.00 73.81 92 ARG A N 1
ATOM 726 C CA . ARG A 1 92 ? -17.749 14.720 8.509 1.00 73.81 92 ARG A CA 1
ATOM 727 C C . ARG A 1 92 ? -16.807 13.506 8.612 1.00 73.81 92 ARG A C 1
ATOM 729 O O . ARG A 1 92 ? -15.612 13.631 8.372 1.00 73.81 92 ARG A O 1
ATOM 736 N N . TRP A 1 93 ? -17.353 12.328 8.916 1.00 67.19 93 TRP A N 1
ATOM 737 C CA . TRP A 1 93 ? -16.630 11.057 8.973 1.00 67.19 93 TRP A CA 1
ATOM 738 C C . TRP A 1 93 ? -16.130 10.575 7.607 1.00 67.19 93 TRP A C 1
ATOM 740 O O . TRP A 1 93 ? -15.026 10.043 7.532 1.00 67.19 93 TRP A O 1
ATOM 750 N N . PHE A 1 94 ? -16.886 10.804 6.529 1.00 71.88 94 PHE A N 1
ATOM 751 C CA . PHE A 1 94 ? -16.445 10.494 5.166 1.00 71.88 94 PHE A CA 1
ATOM 752 C C . PHE A 1 94 ? -15.281 11.394 4.738 1.00 71.88 94 PHE A C 1
ATOM 754 O O . PHE A 1 94 ? -14.286 10.900 4.218 1.00 71.88 94 PHE A O 1
ATOM 761 N N . ALA A 1 95 ? -15.362 12.697 5.028 1.00 75.38 95 ALA A N 1
ATOM 762 C CA . ALA A 1 95 ? -14.279 13.636 4.733 1.00 75.38 95 ALA A CA 1
ATOM 763 C C . ALA A 1 95 ? -12.987 13.274 5.488 1.00 75.38 95 ALA A C 1
ATOM 765 O O . ALA A 1 95 ? -11.913 13.239 4.892 1.00 75.38 95 ALA A O 1
ATOM 766 N N . LEU A 1 96 ? -13.091 12.932 6.778 1.00 75.12 96 LEU A N 1
ATOM 767 C CA . LEU A 1 96 ? -11.946 12.465 7.567 1.00 75.12 96 LEU A CA 1
ATOM 768 C C . LEU A 1 96 ? -11.371 11.150 7.025 1.00 75.12 96 LEU A C 1
ATOM 770 O O . LEU A 1 96 ? -10.155 11.031 6.892 1.00 75.12 96 LEU A O 1
ATOM 774 N N . PHE A 1 97 ? -12.226 10.188 6.660 1.00 74.56 97 PHE A N 1
ATOM 775 C CA . PHE A 1 97 ? -11.792 8.945 6.021 1.00 74.56 97 PHE A CA 1
ATOM 776 C C . PHE A 1 97 ? -11.041 9.228 4.717 1.00 74.56 97 PHE A C 1
ATOM 778 O O . PHE A 1 97 ? -9.965 8.676 4.501 1.00 74.56 97 PHE A O 1
ATOM 785 N N . PHE A 1 98 ? -11.559 10.122 3.876 1.00 81.25 98 PHE A N 1
ATOM 786 C CA . PHE A 1 98 ? -10.927 10.487 2.613 1.00 81.25 98 PHE A CA 1
ATOM 787 C C . PHE A 1 98 ? -9.553 11.140 2.816 1.00 81.25 98 PHE A C 1
ATOM 789 O O . PHE A 1 98 ? -8.587 10.728 2.180 1.00 81.25 98 PHE A O 1
ATOM 796 N N . VAL A 1 99 ? -9.432 12.096 3.744 1.00 82.81 99 VAL A N 1
ATOM 797 C CA . VAL A 1 99 ? -8.155 12.772 4.046 1.00 82.81 99 VAL A CA 1
ATOM 798 C C . VAL A 1 99 ? -7.102 11.787 4.559 1.00 82.81 99 VAL A C 1
ATOM 800 O O . VAL A 1 99 ? -5.961 11.812 4.099 1.00 82.81 99 VAL A O 1
ATOM 803 N N . VAL A 1 100 ? -7.478 10.883 5.468 1.00 81.19 100 VAL A N 1
ATOM 804 C CA . VAL A 1 100 ? -6.559 9.853 5.982 1.00 81.19 100 VAL A CA 1
ATOM 805 C C . VAL A 1 100 ? -6.131 8.894 4.868 1.00 81.19 100 VAL A C 1
ATOM 807 O O . VAL A 1 100 ? -4.948 8.578 4.752 1.00 81.19 100 VAL A O 1
ATOM 810 N N . ASN A 1 101 ? -7.063 8.470 4.009 1.00 84.88 101 ASN A N 1
ATOM 811 C CA . ASN A 1 101 ? -6.736 7.615 2.867 1.00 84.88 101 ASN A CA 1
ATOM 812 C C . ASN A 1 101 ? -5.835 8.319 1.851 1.00 84.88 101 ASN A C 1
ATOM 814 O O . ASN A 1 101 ? -4.960 7.672 1.289 1.00 84.88 101 ASN A O 1
ATOM 818 N N . LEU A 1 102 ? -5.985 9.630 1.655 1.00 88.69 102 LEU A N 1
ATOM 819 C CA . LEU A 1 102 ? -5.104 10.399 0.780 1.00 88.69 102 LEU A CA 1
ATOM 820 C C . LEU A 1 102 ? -3.667 10.443 1.323 1.00 88.69 102 LEU A C 1
ATOM 822 O O . LEU A 1 102 ? -2.720 10.229 0.569 1.00 88.69 102 LEU A O 1
ATOM 826 N N . GLY A 1 103 ? -3.500 10.643 2.634 1.00 88.94 103 GLY A N 1
ATOM 827 C CA . GLY A 1 103 ? -2.188 10.548 3.284 1.00 88.94 103 GLY A CA 1
ATOM 828 C C . GLY A 1 103 ? -1.567 9.154 3.143 1.00 88.94 103 GLY A C 1
ATOM 829 O O . GLY A 1 103 ? -0.402 9.025 2.765 1.00 88.94 103 GLY A O 1
ATOM 830 N N . ASN A 1 104 ? -2.366 8.106 3.360 1.00 89.44 104 ASN A N 1
ATOM 831 C CA . ASN A 1 104 ? -1.928 6.719 3.188 1.00 89.44 104 ASN A CA 1
ATOM 832 C C . ASN A 1 104 ? -1.579 6.384 1.732 1.00 89.44 104 ASN A C 1
ATOM 834 O O . ASN A 1 104 ? -0.635 5.634 1.501 1.00 89.44 104 ASN A O 1
ATOM 838 N N . LEU A 1 105 ? -2.293 6.953 0.758 1.00 92.19 105 LEU A N 1
ATOM 839 C CA . LEU A 1 105 ? -2.005 6.784 -0.665 1.00 92.19 105 LEU A CA 1
ATOM 840 C C . LEU A 1 105 ? -0.640 7.379 -1.023 1.00 92.19 105 LEU A C 1
ATOM 842 O O . LEU A 1 105 ? 0.165 6.725 -1.686 1.00 92.19 105 LEU A O 1
ATOM 846 N N . VAL A 1 106 ? -0.362 8.603 -0.563 1.00 93.81 106 VAL A N 1
ATOM 847 C CA . VAL A 1 106 ? 0.936 9.259 -0.782 1.00 93.81 106 VAL A CA 1
ATOM 848 C C . VAL A 1 106 ? 2.057 8.435 -0.156 1.00 93.81 106 VAL A C 1
ATOM 850 O O . VAL A 1 106 ? 3.032 8.117 -0.836 1.00 93.81 106 VAL A O 1
ATOM 853 N N . LEU A 1 107 ? 1.891 8.025 1.106 1.00 93.88 107 LEU A N 1
ATOM 854 C CA . LEU A 1 107 ? 2.872 7.186 1.792 1.00 93.88 107 LEU A CA 1
ATOM 855 C C . LEU A 1 107 ? 3.068 5.846 1.068 1.00 93.88 107 LEU A C 1
ATOM 857 O O . LEU A 1 107 ? 4.202 5.420 0.879 1.00 93.88 107 LEU A O 1
ATOM 861 N N . SER A 1 108 ? 1.986 5.218 0.601 1.00 94.38 108 SER A N 1
ATOM 862 C CA . SER A 1 108 ? 2.044 3.958 -0.142 1.00 94.38 108 SER A CA 1
ATOM 863 C C . SER A 1 108 ? 2.834 4.097 -1.440 1.00 94.38 108 SER A C 1
ATOM 865 O O . SER A 1 108 ? 3.706 3.273 -1.700 1.00 94.38 108 SER A O 1
ATOM 867 N N . ASN A 1 109 ? 2.572 5.136 -2.235 1.00 95.50 109 ASN A N 1
ATOM 868 C CA . ASN A 1 109 ? 3.287 5.359 -3.491 1.00 95.50 109 ASN A CA 1
ATOM 869 C C . ASN A 1 109 ? 4.776 5.637 -3.253 1.00 95.50 109 ASN A C 1
ATOM 871 O O . ASN A 1 109 ? 5.618 5.028 -3.911 1.00 95.50 109 ASN A O 1
ATOM 875 N N . ILE A 1 110 ? 5.106 6.503 -2.288 1.00 96.12 110 ILE A N 1
ATOM 876 C CA . ILE A 1 110 ? 6.502 6.814 -1.949 1.00 96.12 110 ILE A CA 1
ATOM 877 C C . ILE A 1 110 ? 7.223 5.552 -1.473 1.00 96.12 110 ILE A C 1
ATOM 879 O O . ILE A 1 110 ? 8.286 5.224 -1.989 1.00 96.12 110 ILE A O 1
ATOM 883 N N . SER A 1 111 ? 6.648 4.816 -0.520 1.00 95.75 111 SER A N 1
ATOM 884 C CA . SER A 1 111 ? 7.258 3.588 -0.006 1.00 95.75 111 SER A CA 1
ATOM 885 C C . SER A 1 111 ? 7.431 2.527 -1.092 1.00 95.75 111 SER A C 1
ATOM 887 O O . SER A 1 111 ? 8.492 1.910 -1.148 1.00 95.75 111 SER A O 1
ATOM 889 N N . LEU A 1 112 ? 6.450 2.351 -1.983 1.00 95.69 112 LEU A N 1
ATOM 890 C CA . LEU A 1 112 ? 6.545 1.374 -3.067 1.00 95.69 112 LEU A CA 1
ATOM 891 C C . LEU A 1 112 ? 7.689 1.709 -4.026 1.00 95.69 112 LEU A C 1
ATOM 893 O O . LEU A 1 112 ? 8.477 0.824 -4.357 1.00 95.69 112 LEU A O 1
ATOM 897 N N . LEU A 1 113 ? 7.803 2.972 -4.445 1.00 95.44 113 LEU A N 1
ATOM 898 C CA . LEU A 1 113 ? 8.891 3.414 -5.318 1.00 95.44 113 LEU A CA 1
ATOM 899 C C . LEU A 1 113 ? 10.250 3.277 -4.628 1.00 95.44 113 LEU A C 1
ATOM 901 O O . LEU A 1 113 ? 11.176 2.729 -5.223 1.00 95.44 113 LEU A O 1
ATOM 905 N N . THR A 1 114 ? 10.351 3.690 -3.362 1.00 96.12 114 THR A N 1
ATOM 906 C CA . THR A 1 114 ? 11.585 3.571 -2.576 1.00 96.12 114 THR A CA 1
ATOM 907 C C . THR A 1 114 ? 12.025 2.116 -2.439 1.00 96.12 114 THR A C 1
ATOM 909 O O . THR A 1 114 ? 13.190 1.808 -2.680 1.00 96.12 114 THR A O 1
ATOM 912 N N . PHE A 1 115 ? 11.117 1.199 -2.091 1.00 96.38 115 PHE A N 1
ATOM 913 C CA . PHE A 1 115 ? 11.465 -0.217 -1.962 1.00 96.38 115 PHE A CA 1
ATOM 914 C C . PHE A 1 115 ? 11.764 -0.870 -3.304 1.00 96.38 115 PHE A C 1
ATOM 916 O O . PHE A 1 115 ? 12.691 -1.669 -3.376 1.00 96.38 115 PHE A O 1
ATOM 923 N N . ARG A 1 116 ? 11.041 -0.519 -4.373 1.00 94.19 116 ARG A N 1
ATOM 924 C CA . ARG A 1 116 ? 11.358 -0.992 -5.725 1.00 94.19 116 ARG A CA 1
ATOM 925 C C . ARG A 1 116 ? 12.778 -0.582 -6.116 1.00 94.19 116 ARG A C 1
ATOM 927 O O . ARG A 1 116 ? 13.559 -1.439 -6.515 1.00 94.19 116 ARG A O 1
ATOM 934 N N . TRP A 1 117 ? 13.114 0.697 -5.956 1.00 94.19 117 TRP A N 1
ATOM 935 C CA . TRP A 1 117 ? 14.448 1.226 -6.245 1.00 94.19 117 TRP A CA 1
ATOM 936 C C . TRP A 1 117 ? 15.530 0.561 -5.380 1.00 94.19 117 TRP A C 1
ATOM 938 O O . TRP A 1 117 ? 16.585 0.168 -5.881 1.00 94.19 117 TRP A O 1
ATOM 948 N N . LEU A 1 118 ? 15.258 0.361 -4.086 1.00 95.31 118 LEU A N 1
ATOM 949 C CA . LEU A 1 118 ? 16.186 -0.313 -3.177 1.00 95.31 118 LEU A CA 1
ATOM 950 C C . LEU A 1 118 ? 16.407 -1.783 -3.568 1.00 95.31 118 LEU A C 1
ATOM 952 O O . LEU A 1 118 ? 17.539 -2.259 -3.565 1.00 95.31 118 LEU A O 1
ATOM 956 N N . LEU A 1 119 ? 15.348 -2.506 -3.939 1.00 94.25 119 LEU A N 1
ATOM 957 C CA . LEU A 1 119 ? 15.450 -3.895 -4.391 1.00 94.25 119 LEU A CA 1
ATOM 958 C C . LEU A 1 119 ? 16.236 -3.993 -5.699 1.00 94.25 119 LEU A C 1
ATOM 960 O O . LEU A 1 119 ? 17.127 -4.828 -5.789 1.00 94.25 119 LEU A O 1
ATOM 964 N N . GLN A 1 120 ? 15.977 -3.110 -6.663 1.00 92.81 120 GLN A N 1
ATOM 965 C CA . GLN A 1 120 ? 16.694 -3.085 -7.943 1.00 92.81 120 GLN A CA 1
ATOM 966 C C . GLN A 1 120 ? 18.176 -2.707 -7.795 1.00 92.81 120 GLN A C 1
ATOM 968 O O . GLN A 1 120 ? 19.003 -3.131 -8.592 1.00 92.81 120 GLN A O 1
ATOM 973 N N . SER A 1 121 ? 18.532 -1.917 -6.777 1.00 93.00 121 SER A N 1
ATOM 974 C CA . SER A 1 121 ? 19.928 -1.528 -6.518 1.00 93.00 121 SER A CA 1
ATOM 975 C C . SER A 1 121 ? 20.715 -2.555 -5.700 1.00 93.00 121 SER A C 1
ATOM 977 O O . SER A 1 121 ? 21.943 -2.561 -5.761 1.00 93.00 121 SER A O 1
ATOM 979 N N . THR A 1 122 ? 20.042 -3.420 -4.935 1.00 93.75 122 THR A N 1
ATOM 980 C CA . THR A 1 122 ? 20.695 -4.378 -4.019 1.00 93.75 122 THR A CA 1
ATOM 981 C C . THR A 1 122 ? 20.545 -5.838 -4.433 1.00 93.75 122 THR A C 1
ATOM 983 O O . THR A 1 122 ? 21.289 -6.692 -3.952 1.00 93.75 122 THR A O 1
ATOM 986 N N . THR A 1 123 ? 19.598 -6.147 -5.317 1.00 92.88 123 THR A N 1
ATOM 987 C CA . THR A 1 123 ? 19.266 -7.511 -5.744 1.00 92.88 123 THR A CA 1
ATOM 988 C C . THR A 1 123 ? 19.042 -7.554 -7.258 1.00 92.88 123 THR A C 1
ATOM 990 O O . THR A 1 123 ? 18.692 -6.534 -7.844 1.00 92.88 123 THR A O 1
ATOM 993 N N . PRO A 1 124 ? 19.157 -8.726 -7.907 1.00 91.31 124 PRO A N 1
ATOM 994 C CA . PRO A 1 124 ? 18.839 -8.881 -9.330 1.00 91.31 124 PRO A CA 1
ATOM 995 C C . PRO A 1 124 ? 17.322 -8.909 -9.613 1.00 91.31 124 PRO A C 1
ATOM 997 O O . PRO A 1 124 ? 16.891 -9.410 -10.649 1.00 91.31 124 PRO A O 1
ATOM 1000 N N . LEU A 1 125 ? 16.483 -8.449 -8.676 1.00 90.50 125 LEU A N 1
ATOM 1001 C CA . LEU A 1 125 ? 15.040 -8.376 -8.881 1.00 90.50 125 LEU A CA 1
ATOM 1002 C C . LEU A 1 125 ? 14.716 -7.187 -9.783 1.00 90.50 125 LEU A C 1
ATOM 1004 O O . LEU A 1 125 ? 14.824 -6.032 -9.375 1.00 90.50 125 LEU A O 1
ATOM 1008 N N . GLU A 1 126 ? 14.243 -7.483 -10.987 1.00 89.12 126 GLU A N 1
ATOM 1009 C CA . GLU A 1 126 ? 13.840 -6.484 -11.972 1.00 89.12 126 GLU A CA 1
ATOM 1010 C C . GLU A 1 126 ? 12.352 -6.602 -12.333 1.00 89.12 126 GLU A C 1
ATOM 1012 O O . GLU A 1 126 ? 11.658 -7.557 -11.964 1.00 89.12 126 GLU A O 1
ATOM 1017 N N . GLY A 1 127 ? 11.844 -5.574 -13.020 1.00 88.06 127 GLY A N 1
ATOM 1018 C CA . GLY A 1 127 ? 10.481 -5.540 -13.553 1.00 88.06 127 GLY A CA 1
ATOM 1019 C C . GLY A 1 127 ? 9.388 -5.804 -12.511 1.00 88.06 127 GLY A C 1
ATOM 1020 O O . GLY A 1 127 ? 9.351 -5.194 -11.436 1.00 88.06 127 GLY A O 1
ATOM 1021 N N . GLN A 1 128 ? 8.485 -6.724 -12.849 1.00 91.38 128 GLN A N 1
ATOM 1022 C CA . GLN A 1 128 ? 7.293 -7.058 -12.066 1.00 91.38 128 GLN A CA 1
ATOM 1023 C C . GLN A 1 128 ? 7.620 -7.626 -10.681 1.00 91.38 128 GLN A C 1
ATOM 1025 O O . GLN A 1 128 ? 6.949 -7.294 -9.702 1.00 91.38 128 GLN A O 1
ATOM 1030 N N . LEU A 1 129 ? 8.667 -8.450 -10.570 1.00 91.81 129 LEU A N 1
ATOM 1031 C CA . LEU A 1 129 ? 9.017 -9.113 -9.311 1.00 91.81 129 LEU A CA 1
ATOM 1032 C C . LEU A 1 129 ? 9.440 -8.103 -8.243 1.00 91.81 129 LEU A C 1
ATOM 1034 O O . LEU A 1 129 ? 9.021 -8.221 -7.091 1.00 91.81 129 LEU A O 1
ATOM 1038 N N . ALA A 1 130 ? 10.191 -7.066 -8.626 1.00 93.50 130 ALA A N 1
ATOM 1039 C CA . ALA A 1 130 ? 10.562 -5.989 -7.710 1.00 93.50 130 ALA A CA 1
ATOM 1040 C C . ALA A 1 130 ? 9.325 -5.264 -7.151 1.00 93.50 130 ALA A C 1
ATOM 1042 O O . ALA A 1 130 ? 9.276 -4.956 -5.962 1.00 93.50 130 ALA A O 1
ATOM 1043 N N . ILE A 1 131 ? 8.298 -5.038 -7.979 1.00 93.06 131 ILE A N 1
ATOM 1044 C CA . ILE A 1 131 ? 7.045 -4.382 -7.567 1.00 93.06 131 ILE A CA 1
ATOM 1045 C C . ILE A 1 131 ? 6.255 -5.278 -6.604 1.00 93.06 131 ILE A C 1
ATOM 1047 O O . ILE A 1 131 ? 5.794 -4.813 -5.557 1.00 93.06 131 ILE A O 1
ATOM 1051 N N . LEU A 1 132 ? 6.132 -6.568 -6.929 1.00 94.31 132 LEU A N 1
ATOM 1052 C CA . LEU A 1 132 ? 5.413 -7.539 -6.103 1.00 94.31 132 LEU A CA 1
ATOM 1053 C C . LEU A 1 132 ? 6.074 -7.734 -4.735 1.00 94.31 132 LEU A C 1
ATOM 1055 O O . LEU A 1 132 ? 5.366 -7.853 -3.741 1.00 94.31 132 LEU A O 1
ATOM 1059 N N . VAL A 1 133 ? 7.408 -7.711 -4.654 1.00 94.94 133 VAL A N 1
ATOM 1060 C CA . VAL A 1 133 ? 8.141 -7.804 -3.378 1.00 94.94 133 VAL A CA 1
ATOM 1061 C C . VAL A 1 133 ? 8.113 -6.478 -2.605 1.00 94.94 133 VAL A C 1
ATOM 1063 O O . VAL A 1 133 ? 7.987 -6.476 -1.379 1.00 94.94 133 VAL A O 1
ATOM 1066 N N . ALA A 1 134 ? 8.163 -5.334 -3.294 1.00 94.81 134 ALA A N 1
ATOM 1067 C CA . ALA A 1 134 ? 8.094 -4.014 -2.663 1.00 94.81 134 ALA A CA 1
ATOM 1068 C C . ALA A 1 134 ? 6.736 -3.730 -1.994 1.00 94.81 134 ALA A C 1
ATOM 1070 O O . ALA A 1 134 ? 6.661 -2.972 -1.018 1.00 94.81 134 ALA A O 1
ATOM 1071 N N . LYS A 1 135 ? 5.646 -4.330 -2.486 1.00 93.69 135 LYS A N 1
ATOM 1072 C CA . LYS A 1 135 ? 4.293 -4.074 -1.971 1.00 93.69 135 LYS A CA 1
ATOM 1073 C C . LYS A 1 135 ? 4.072 -4.577 -0.532 1.00 93.69 135 LYS A C 1
ATOM 1075 O O . LYS A 1 135 ? 3.613 -3.777 0.285 1.00 93.69 135 LYS A O 1
ATOM 1080 N N . PRO A 1 136 ? 4.427 -5.819 -0.151 1.00 93.38 136 PRO A N 1
ATOM 1081 C CA . PRO A 1 136 ? 4.400 -6.256 1.244 1.00 93.38 136 PRO A CA 1
ATOM 1082 C C . PRO A 1 136 ? 5.244 -5.373 2.170 1.00 93.38 136 PRO A C 1
ATOM 1084 O O . PRO A 1 136 ? 4.782 -5.011 3.250 1.00 93.38 136 PRO A O 1
ATOM 1087 N N . LEU A 1 137 ? 6.441 -4.956 1.739 1.00 94.31 137 LEU A N 1
ATOM 1088 C CA . LEU A 1 137 ? 7.298 -4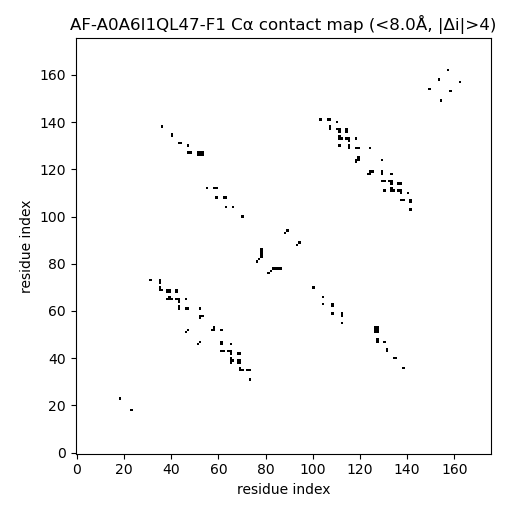.049 2.518 1.00 94.31 137 LEU A CA 1
ATOM 1089 C C . LEU A 1 137 ? 6.622 -2.692 2.747 1.00 94.31 137 LEU A C 1
ATOM 1091 O O . LEU A 1 137 ? 6.627 -2.154 3.853 1.00 94.31 137 LEU A O 1
ATOM 1095 N N . THR A 1 138 ? 5.955 -2.177 1.716 1.00 93.94 138 THR A N 1
ATOM 1096 C CA . THR A 1 138 ? 5.132 -0.967 1.807 1.00 93.94 138 THR A CA 1
ATOM 1097 C C . THR A 1 138 ? 3.992 -1.137 2.810 1.00 93.94 138 THR A C 1
ATOM 1099 O O . THR A 1 138 ? 3.767 -0.258 3.642 1.00 93.94 138 THR A O 1
ATOM 1102 N N . ALA A 1 139 ? 3.297 -2.277 2.792 1.00 90.88 139 ALA A N 1
ATOM 1103 C CA . ALA A 1 139 ? 2.232 -2.561 3.749 1.00 90.88 139 ALA A CA 1
ATOM 1104 C C . ALA A 1 139 ? 2.750 -2.575 5.199 1.00 90.88 139 ALA A C 1
ATOM 1106 O O . ALA A 1 13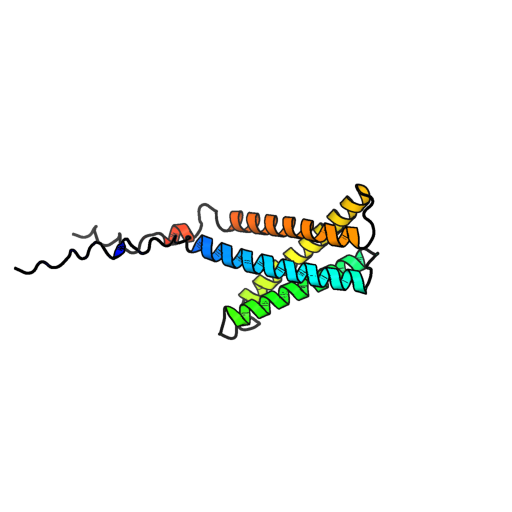9 ? 2.089 -2.031 6.084 1.00 90.88 139 ALA A O 1
ATOM 1107 N N . LEU A 1 140 ? 3.953 -3.107 5.445 1.00 90.94 140 LEU A N 1
ATOM 1108 C CA . LEU A 1 140 ? 4.590 -3.065 6.768 1.00 90.94 140 LEU A CA 1
ATOM 1109 C C . LEU A 1 140 ? 4.857 -1.629 7.242 1.00 90.94 140 LEU A C 1
ATOM 1111 O O . LEU A 1 140 ? 4.628 -1.321 8.416 1.00 90.94 140 LEU A O 1
ATOM 1115 N N . VAL A 1 141 ? 5.285 -0.738 6.341 1.00 91.69 141 VAL A N 1
ATOM 1116 C CA . VAL A 1 141 ? 5.462 0.690 6.655 1.00 91.69 141 VAL A CA 1
ATOM 1117 C C . VAL A 1 141 ? 4.127 1.332 7.015 1.00 91.69 141 VAL A C 1
ATOM 1119 O O . VAL A 1 141 ? 4.040 2.011 8.037 1.00 91.69 141 VAL A O 1
ATOM 1122 N N . LEU A 1 142 ? 3.073 1.081 6.234 1.00 89.44 142 LEU A N 1
ATOM 1123 C CA . LEU A 1 142 ? 1.742 1.633 6.502 1.00 89.44 142 LEU A CA 1
ATOM 1124 C C . LEU A 1 142 ? 1.163 1.128 7.830 1.00 89.44 142 LEU A C 1
ATOM 1126 O O . LEU A 1 142 ? 0.609 1.919 8.593 1.00 89.44 142 LEU A O 1
ATOM 1130 N N . VAL A 1 143 ? 1.317 -0.162 8.138 1.00 85.75 143 VAL A N 1
ATOM 1131 C CA . VAL A 1 143 ? 0.883 -0.740 9.422 1.00 85.75 143 VAL A CA 1
ATOM 1132 C C . VAL A 1 143 ? 1.658 -0.117 10.581 1.00 85.75 143 VAL A C 1
ATOM 1134 O O . VAL A 1 143 ? 1.053 0.285 11.576 1.00 85.75 143 VAL A O 1
ATOM 1137 N N . SER A 1 144 ? 2.978 0.023 10.439 1.00 85.56 144 SER A N 1
ATOM 1138 C CA . SER A 1 144 ? 3.828 0.654 11.455 1.00 85.56 144 SER A CA 1
ATOM 1139 C C . SER A 1 144 ? 3.426 2.109 11.680 1.00 85.56 144 SER A C 1
ATOM 1141 O O . SER A 1 144 ? 3.210 2.523 12.819 1.00 85.56 144 SER A O 1
ATOM 1143 N N . TYR A 1 145 ? 3.246 2.873 10.600 1.00 86.00 145 TYR A N 1
ATOM 1144 C CA . TYR A 1 145 ? 2.773 4.252 10.656 1.00 86.00 145 TYR A CA 1
ATOM 1145 C C . TYR A 1 145 ? 1.409 4.350 11.345 1.00 86.00 145 TYR A C 1
ATOM 1147 O O . TYR A 1 145 ? 1.250 5.142 12.272 1.00 86.00 145 TYR A O 1
ATOM 1155 N N . GLY A 1 146 ? 0.452 3.500 10.960 1.00 81.31 146 GLY A N 1
ATOM 1156 C CA . GLY A 1 146 ? -0.873 3.447 11.573 1.00 81.31 146 GLY A CA 1
ATOM 1157 C C . GLY A 1 146 ? -0.814 3.149 13.073 1.00 81.31 146 GLY A C 1
ATOM 1158 O O . GLY A 1 146 ? -1.492 3.812 13.857 1.00 81.31 146 GLY A O 1
ATOM 1159 N N . TYR A 1 147 ? 0.043 2.213 13.488 1.00 79.00 147 TYR A N 1
ATOM 1160 C CA . TYR A 1 147 ? 0.260 1.893 14.898 1.00 79.00 147 TYR A CA 1
ATOM 1161 C C . TYR A 1 147 ? 0.869 3.066 15.681 1.00 79.00 147 TYR A C 1
ATOM 1163 O O . TYR A 1 147 ? 0.373 3.412 16.754 1.00 79.00 147 TYR A O 1
ATOM 1171 N N . PHE A 1 148 ? 1.908 3.721 15.153 1.00 80.81 148 PHE A N 1
ATOM 1172 C CA . PHE A 1 148 ? 2.535 4.872 15.814 1.00 80.81 148 PHE A CA 1
ATOM 1173 C C . PHE A 1 148 ? 1.616 6.093 15.869 1.00 80.81 148 PHE A C 1
ATOM 1175 O O . PHE A 1 148 ? 1.549 6.753 16.908 1.00 80.81 148 PHE A O 1
ATOM 1182 N N . ALA A 1 149 ? 0.888 6.377 14.789 1.00 78.06 149 ALA A N 1
ATOM 1183 C CA . ALA A 1 149 ? -0.104 7.444 14.747 1.00 78.06 149 ALA A CA 1
ATOM 1184 C C . ALA A 1 149 ? -1.208 7.193 15.781 1.00 78.06 149 ALA A C 1
ATOM 1186 O O . ALA A 1 149 ? -1.533 8.087 16.561 1.00 78.06 149 ALA A O 1
ATOM 1187 N N . PHE A 1 150 ? -1.714 5.958 15.859 1.00 67.94 150 PHE A N 1
ATOM 1188 C CA . PHE A 1 150 ? -2.686 5.567 16.875 1.00 67.94 150 PHE A CA 1
ATOM 1189 C C . PHE A 1 150 ? -2.121 5.736 18.289 1.00 67.94 150 PHE A C 1
ATOM 1191 O O . PHE A 1 150 ? -2.721 6.417 19.117 1.00 67.94 150 PHE A O 1
ATOM 1198 N N . ARG A 1 151 ? -0.928 5.196 18.563 1.00 73.12 151 ARG A N 1
ATOM 1199 C CA . ARG A 1 151 ? -0.290 5.318 19.880 1.00 73.12 151 ARG A CA 1
ATOM 1200 C C . ARG A 1 151 ? -0.099 6.780 20.285 1.00 73.12 151 ARG A C 1
ATOM 1202 O O . ARG A 1 151 ? -0.362 7.131 21.427 1.00 73.12 151 ARG A O 1
ATOM 1209 N N . ARG A 1 152 ? 0.341 7.644 19.368 1.00 73.44 152 ARG A N 1
ATOM 1210 C CA . ARG A 1 152 ? 0.603 9.058 19.672 1.00 73.44 152 ARG A CA 1
ATOM 1211 C C . ARG A 1 152 ? -0.674 9.878 19.862 1.00 73.44 152 ARG A C 1
ATOM 1213 O O . ARG A 1 152 ? -0.661 10.807 20.660 1.00 73.44 152 ARG A O 1
ATOM 1220 N N . LEU A 1 153 ? -1.748 9.552 19.145 1.00 65.19 153 LEU A N 1
ATOM 1221 C CA . LEU A 1 153 ? -3.018 10.282 19.222 1.00 65.19 153 LEU A CA 1
ATOM 1222 C C . LEU A 1 153 ? -3.936 9.793 20.353 1.00 65.19 153 LEU A C 1
ATOM 1224 O O . LEU A 1 153 ? -4.728 10.584 20.854 1.00 65.19 153 LEU A O 1
ATOM 1228 N N . PHE A 1 154 ? -3.839 8.522 20.757 1.00 58.06 154 PHE A N 1
ATOM 1229 C CA . PHE A 1 154 ? -4.755 7.900 21.724 1.00 58.06 154 PHE A CA 1
ATOM 1230 C C . PHE A 1 154 ? -4.101 7.462 23.045 1.00 58.06 154 PHE A C 1
ATOM 1232 O O . PHE A 1 154 ? -4.814 7.040 23.946 1.00 58.06 154 PHE A O 1
ATOM 1239 N N . VAL A 1 155 ? -2.772 7.553 23.181 1.00 57.84 155 VAL A N 1
ATOM 1240 C CA . VAL A 1 155 ? -2.030 7.259 24.427 1.00 57.84 155 VAL A CA 1
ATOM 1241 C C . VAL A 1 155 ? -1.250 8.506 24.871 1.00 57.84 155 VAL A C 1
ATOM 1243 O O . VAL A 1 155 ? -0.053 8.459 25.151 1.00 57.84 155 VAL A O 1
ATOM 1246 N N . GLY A 1 156 ? -1.922 9.660 24.865 1.00 48.38 156 GLY A N 1
ATOM 1247 C CA . GLY A 1 156 ? -1.448 10.888 25.515 1.00 48.38 156 GLY A CA 1
ATOM 1248 C C . GLY A 1 156 ? -1.971 10.993 26.961 1.00 48.38 156 GLY A C 1
ATOM 1249 O O . GLY A 1 156 ? -2.996 10.371 27.254 1.00 48.38 156 GLY A O 1
ATOM 1250 N N . PRO A 1 157 ? -1.325 11.775 27.854 1.00 53.62 157 PRO A N 1
ATOM 1251 C CA . PRO A 1 157 ? -1.745 11.941 29.256 1.00 53.62 157 PRO A CA 1
ATOM 1252 C C . PRO A 1 157 ? -3.203 12.402 29.427 1.00 53.62 157 PRO A C 1
ATOM 1254 O O . PRO A 1 157 ? -3.843 12.042 30.407 1.00 53.62 157 PRO A O 1
ATOM 1257 N N . ASP A 1 158 ? -3.743 13.117 28.435 1.00 49.56 158 ASP A N 1
ATOM 1258 C CA . ASP A 1 158 ? -5.096 13.694 28.441 1.00 49.56 158 ASP A CA 1
ATOM 1259 C C . ASP A 1 158 ? -6.119 12.850 27.659 1.00 49.56 158 ASP A C 1
ATOM 1261 O O . ASP A 1 158 ? -7.113 13.364 27.141 1.00 49.56 158 ASP A O 1
ATOM 1265 N N . SER A 1 159 ? -5.868 11.547 27.497 1.00 44.94 159 SER A N 1
ATOM 1266 C CA . SER A 1 159 ? -6.760 10.695 26.708 1.00 44.94 159 SER A CA 1
ATOM 1267 C C . SER A 1 159 ? -8.159 10.656 27.346 1.00 44.94 159 SER A C 1
ATOM 1269 O O . SER A 1 159 ? -8.287 10.248 28.503 1.00 44.94 159 SER A O 1
ATOM 1271 N N . PRO A 1 160 ? -9.239 10.994 26.609 1.00 48.53 160 PRO A N 1
ATOM 1272 C CA . PRO A 1 160 ? -10.607 11.041 27.142 1.00 48.53 160 PRO A CA 1
ATOM 1273 C C . PRO A 1 160 ? -11.118 9.682 27.652 1.00 48.53 160 PRO A C 1
ATOM 1275 O O . PRO A 1 160 ? -12.154 9.620 28.308 1.00 48.53 160 PRO A O 1
ATOM 1278 N N . MET A 1 161 ? -10.384 8.600 27.377 1.00 42.38 161 MET A N 1
ATOM 1279 C CA . MET A 1 161 ? -10.614 7.252 27.904 1.00 42.38 161 MET A CA 1
ATOM 1280 C C . MET A 1 161 ? -10.277 7.148 29.402 1.00 42.38 161 MET A C 1
ATOM 1282 O O . MET A 1 161 ? -10.977 6.445 30.117 1.00 42.38 161 MET A O 1
ATOM 1286 N N . VAL A 1 162 ? -9.287 7.904 29.901 1.00 46.47 162 VAL A N 1
ATOM 1287 C CA . VAL A 1 162 ? -8.994 8.006 31.346 1.00 46.47 162 VAL A CA 1
ATOM 1288 C C . VAL A 1 162 ? -10.022 8.913 32.032 1.00 46.47 162 VAL A C 1
ATOM 1290 O O . VAL A 1 162 ? -10.470 8.631 33.137 1.00 46.47 162 VAL A O 1
ATOM 1293 N N . ALA A 1 163 ? -10.469 9.970 31.346 1.00 45.31 163 ALA A N 1
ATOM 1294 C CA . ALA A 1 163 ? -11.456 10.911 31.879 1.00 45.31 163 ALA A CA 1
ATOM 1295 C C . ALA A 1 163 ? -12.887 10.337 31.962 1.00 45.31 163 ALA A C 1
ATOM 1297 O O . ALA A 1 163 ? -13.702 10.835 32.730 1.00 45.31 163 ALA A O 1
ATOM 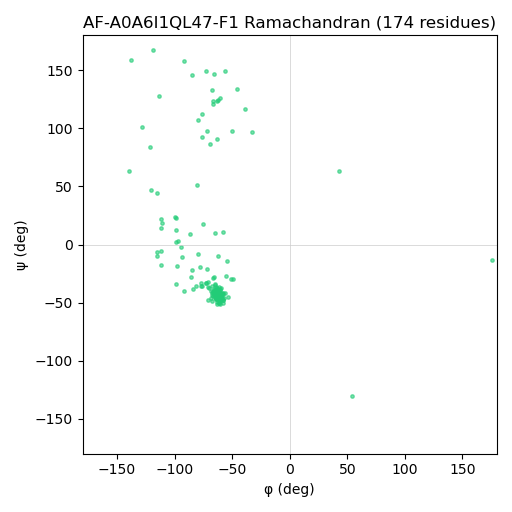1298 N N . SER A 1 164 ? -13.209 9.291 31.191 1.00 43.97 164 SER A N 1
ATOM 1299 C CA . SER A 1 164 ? -14.517 8.611 31.246 1.00 43.97 164 SER A CA 1
ATOM 1300 C C . SER A 1 164 ? -14.542 7.381 32.166 1.00 43.97 164 SER A C 1
ATOM 1302 O O . SER A 1 164 ? -15.612 6.814 32.388 1.00 43.97 164 SER A O 1
ATOM 1304 N N . GLU A 1 165 ? -13.400 7.031 32.771 1.00 42.44 165 GLU A N 1
ATOM 1305 C CA . GLU A 1 165 ? -13.295 6.122 33.922 1.00 42.44 165 GLU A CA 1
ATOM 1306 C C . GLU A 1 165 ? -13.460 6.838 35.278 1.00 42.44 165 GLU A C 1
ATOM 1308 O O . GLU A 1 165 ? -13.311 6.207 36.328 1.00 42.44 165 GLU A O 1
ATOM 1313 N N . GLU A 1 166 ? -13.852 8.122 35.307 1.00 44.56 166 GLU A N 1
ATOM 1314 C CA . GLU A 1 166 ? -14.506 8.674 36.498 1.00 44.56 166 GLU A CA 1
ATOM 1315 C C . GLU A 1 166 ? -15.833 7.935 36.719 1.00 44.56 166 GLU A C 1
ATOM 1317 O O . GLU A 1 166 ? -16.892 8.266 36.185 1.00 44.56 166 GLU A O 1
ATOM 1322 N N . VAL A 1 167 ? -15.724 6.863 37.500 1.00 50.34 167 VAL A N 1
ATOM 1323 C CA . VAL A 1 167 ? -16.783 5.973 37.960 1.00 50.34 167 VAL A CA 1
ATOM 1324 C C . VAL A 1 167 ? -18.048 6.773 38.306 1.00 50.34 167 VAL A C 1
ATOM 1326 O O . VAL A 1 167 ? -18.037 7.532 39.285 1.00 50.34 167 VAL A O 1
ATOM 1329 N N . PRO A 1 168 ? -19.175 6.565 37.595 1.00 46.56 168 PRO A N 1
ATOM 1330 C CA . PRO A 1 168 ? -20.464 7.097 38.008 1.00 46.56 168 PRO A CA 1
ATOM 1331 C C . PRO A 1 168 ? -20.905 6.354 39.274 1.00 46.56 168 PRO A C 1
ATOM 1333 O O . PRO A 1 168 ? -21.577 5.328 39.223 1.00 46.56 168 PRO A O 1
ATOM 1336 N N . GLY A 1 169 ? -20.457 6.837 40.433 1.00 51.03 169 GLY A N 1
ATOM 1337 C CA . GLY A 1 169 ? -20.757 6.189 41.710 1.00 51.03 169 GLY A CA 1
ATOM 1338 C C . GLY A 1 169 ? -20.101 6.773 42.958 1.00 51.03 169 GLY A C 1
ATOM 1339 O O . GLY A 1 169 ? -20.541 6.443 44.056 1.00 51.03 169 GLY A O 1
ATOM 1340 N N . ARG A 1 170 ? -19.095 7.656 42.852 1.00 49.72 170 ARG A N 1
ATOM 1341 C CA . ARG A 1 170 ? -18.366 8.147 44.042 1.00 49.72 170 ARG A CA 1
ATOM 1342 C C . ARG A 1 170 ? -18.802 9.499 44.619 1.00 49.72 170 ARG A C 1
ATOM 1344 O O . ARG A 1 170 ? -18.241 9.909 45.626 1.00 49.72 170 ARG A O 1
ATOM 1351 N N . SER A 1 171 ? -19.834 10.156 44.085 1.00 48.38 171 SER A N 1
ATOM 1352 C CA . SER A 1 171 ? -20.276 11.475 44.583 1.00 48.38 171 SER A CA 1
ATOM 1353 C C . SER A 1 171 ? -21.480 11.465 45.542 1.00 48.38 171 SER A C 1
ATOM 1355 O O . SER A 1 171 ? -22.030 12.523 45.828 1.00 48.38 171 SER A O 1
ATOM 1357 N N . ARG A 1 172 ? -21.906 10.309 46.082 1.00 51.91 172 ARG A N 1
ATOM 1358 C CA . ARG A 1 172 ? -23.045 10.236 47.035 1.00 51.91 172 ARG A CA 1
ATOM 1359 C C . ARG A 1 172 ? -22.700 9.864 48.482 1.00 51.91 172 ARG A C 1
ATOM 1361 O O . ARG A 1 172 ? -23.609 9.557 49.242 1.00 51.91 172 ARG A O 1
ATOM 1368 N N . VAL A 1 173 ? -21.430 9.911 48.893 1.00 54.06 173 VAL A N 1
ATOM 1369 C CA . VAL A 1 173 ? -21.041 9.558 50.282 1.00 54.06 173 VAL A CA 1
ATOM 1370 C C . VAL A 1 173 ? -20.538 10.754 51.108 1.00 54.06 173 VAL A C 1
ATOM 1372 O O . VAL A 1 173 ? -20.387 10.632 52.312 1.00 54.06 173 VAL A O 1
ATOM 1375 N N . ALA A 1 174 ? -20.377 11.948 50.529 1.00 47.97 174 ALA A N 1
ATOM 1376 C CA . ALA A 1 174 ? -19.902 13.131 51.267 1.00 47.97 174 ALA A CA 1
ATOM 1377 C C . ALA A 1 174 ? -21.019 14.093 51.727 1.00 47.97 174 ALA A C 1
ATOM 1379 O O . ALA A 1 174 ? -20.770 15.275 51.933 1.00 47.97 174 ALA A O 1
ATOM 1380 N N . ALA A 1 175 ? -22.256 13.610 51.859 1.00 51.69 175 ALA A N 1
ATOM 1381 C CA . ALA A 1 175 ? -23.374 14.413 52.354 1.00 51.69 175 ALA A CA 1
ATOM 1382 C C . ALA A 1 175 ? -24.265 13.594 53.294 1.00 51.69 175 ALA A C 1
ATOM 1384 O O . ALA A 1 175 ? -25.425 13.333 52.975 1.00 51.69 175 ALA A O 1
ATOM 1385 N N . ARG A 1 176 ? -23.706 13.156 54.425 1.00 44.50 176 ARG A N 1
ATOM 1386 C CA . ARG A 1 176 ? -24.436 12.855 55.663 1.00 44.50 176 ARG A CA 1
ATOM 1387 C C . ARG A 1 176 ? -23.534 13.082 56.862 1.00 44.50 176 ARG A C 1
ATOM 1389 O O . ARG A 1 176 ? -22.351 12.697 56.761 1.00 44.50 176 ARG A O 1
#

Secondary structure (DSSP, 8-state):
--PPPPTTSGGGS--S----HHHHHHHHHHHHHHHHHHHHHHHHHHHHHHH---SHHHHHHHHHHHHHHHHHHHHHHHHHHT-SS---TTSHHHHHHHHHHHHHHHHHHHHHHHHHHHHHHHSS--HHHHHHHHHHHHHHHHHHHHHHHHHHHHSSTT-HHHHTTS-TTSSSSS--

Mean predicted aligned error: 12.7 Å